Protein AF-A0A839YG87-F1 (afdb_monomer_lite)

Foldseek 3Di:
DPDPPPPDDPVPQPWAADPFFIKTDPDPQKIKTWGQDPND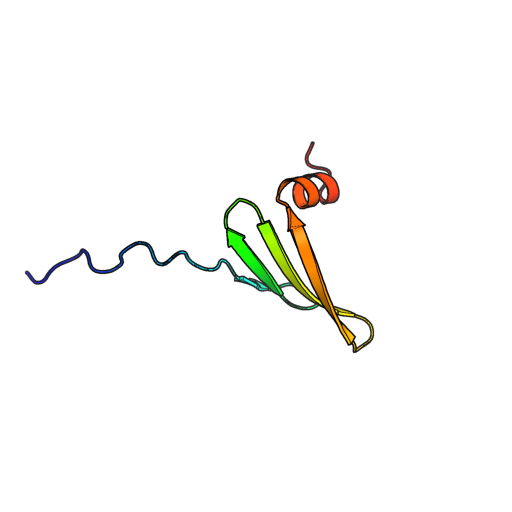TDIDIDGVVRVCVVVVND

Secondary structure (DSSP, 8-state):
---S----------EEEETTEEEEEEETTEEEEEEEETTEEEEEEEEHHHHHHHTT--

pLDDT: mean 76.52, std 15.03, range [39.91, 90.31]

Radius of gyration: 15.97 Å; chains: 1; bounding box: 28×54×24 Å

Sequence (58 aa):
MVDSDALGEVGRALRVALDDGYAEAMGDGMFVLFQEVDGEAQSLVLSEED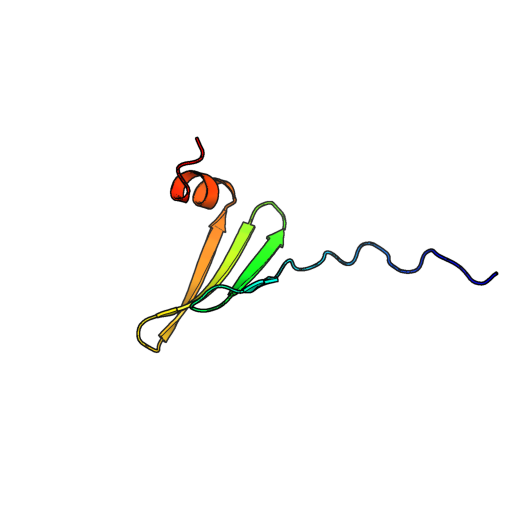LRRMLGMC

Structure (mmCIF, N/CA/C/O backbone):
data_AF-A0A839YG87-F1
#
_entry.id   AF-A0A839YG87-F1
#
loop_
_atom_site.group_PDB
_atom_site.id
_atom_site.type_symbol
_atom_site.label_atom_id
_atom_site.label_alt_id
_atom_site.label_comp_id
_atom_site.label_asym_id
_atom_site.label_entity_id
_atom_site.label_seq_id
_atom_site.pdbx_PDB_ins_code
_atom_site.Cartn_x
_atom_site.Cartn_y
_atom_site.Cartn_z
_atom_site.occupancy
_atom_site.B_iso_or_equiv
_atom_site.auth_seq_id
_atom_site.auth_comp_id
_atom_site.auth_asym_id
_atom_site.auth_atom_id
_atom_site.pdbx_PDB_model_num
ATOM 1 N N . MET A 1 1 ? -4.131 -43.406 0.503 1.00 51.25 1 MET A N 1
ATOM 2 C CA . MET A 1 1 ? -4.267 -42.566 1.706 1.00 51.25 1 MET A CA 1
ATOM 3 C C . MET A 1 1 ? -2.886 -42.043 2.031 1.00 51.25 1 MET A C 1
ATOM 5 O O . MET A 1 1 ? -2.085 -42.792 2.565 1.00 51.25 1 MET A O 1
ATOM 9 N N . VAL A 1 2 ? -2.589 -40.832 1.572 1.00 57.50 2 VAL A N 1
ATOM 10 C CA . VAL A 1 2 ? -1.444 -40.030 2.017 1.00 57.50 2 VAL A CA 1
ATOM 11 C C . VAL A 1 2 ? -1.995 -38.615 2.176 1.00 57.50 2 VAL A C 1
ATOM 13 O O . VAL A 1 2 ? -2.851 -38.194 1.398 1.00 57.50 2 VAL A O 1
ATOM 16 N N . ASP A 1 3 ? -1.595 -37.998 3.270 1.00 46.62 3 ASP A N 1
ATOM 17 C CA . ASP A 1 3 ? -2.327 -37.054 4.102 1.00 46.62 3 ASP A CA 1
ATOM 18 C C . ASP A 1 3 ? -2.779 -35.760 3.406 1.00 46.62 3 ASP A C 1
ATOM 20 O O . ASP A 1 3 ? -2.053 -35.143 2.630 1.00 46.62 3 ASP A O 1
ATOM 24 N N . SER A 1 4 ? -4.017 -35.353 3.703 1.00 58.84 4 SER A N 1
ATOM 25 C CA . SER A 1 4 ? -4.702 -34.178 3.147 1.00 58.84 4 SER A CA 1
ATOM 26 C C . SER A 1 4 ? -4.551 -32.904 3.995 1.00 58.84 4 SER A C 1
ATOM 28 O O . SER A 1 4 ? -5.427 -32.052 3.930 1.00 58.84 4 SER A O 1
ATOM 30 N N . ASP A 1 5 ? -3.471 -32.738 4.766 1.00 55.88 5 ASP A N 1
ATOM 31 C CA . ASP A 1 5 ? -3.361 -31.637 5.748 1.00 55.88 5 ASP A CA 1
ATOM 32 C C . ASP A 1 5 ? -1.985 -30.936 5.760 1.00 55.88 5 ASP A C 1
ATOM 34 O O . ASP A 1 5 ? -1.404 -30.657 6.801 1.00 55.88 5 ASP A O 1
ATOM 38 N N . ALA A 1 6 ? -1.416 -30.661 4.582 1.00 52.34 6 ALA A N 1
ATOM 39 C CA . ALA A 1 6 ? -0.122 -29.972 4.456 1.00 52.34 6 ALA A CA 1
ATOM 40 C C . ALA A 1 6 ? -0.211 -28.620 3.729 1.00 52.34 6 ALA A C 1
ATOM 42 O O . ALA A 1 6 ? 0.702 -28.231 3.005 1.00 52.34 6 ALA A O 1
ATOM 43 N N . LEU A 1 7 ? -1.303 -27.883 3.931 1.00 54.28 7 LEU A N 1
ATOM 44 C CA . LEU A 1 7 ? -1.329 -26.439 3.696 1.00 54.28 7 LEU A CA 1
ATOM 45 C C . LEU A 1 7 ? -1.708 -25.759 5.008 1.00 54.28 7 LEU A C 1
ATOM 47 O O . LEU A 1 7 ? -2.761 -25.137 5.124 1.00 54.28 7 LEU A O 1
ATOM 51 N N . GLY A 1 8 ? -0.829 -25.925 6.003 1.00 39.91 8 GLY A N 1
ATOM 52 C CA . GLY A 1 8 ? -0.800 -25.054 7.171 1.00 39.91 8 GLY A CA 1
ATOM 53 C C . GLY A 1 8 ? -0.845 -23.606 6.704 1.00 39.91 8 GLY A C 1
ATOM 54 O O . GLY A 1 8 ? -0.229 -23.276 5.693 1.00 39.91 8 GLY A O 1
ATOM 55 N N . GLU A 1 9 ? -1.644 -22.804 7.399 1.00 50.81 9 GLU A N 1
ATOM 56 C CA . GLU A 1 9 ? -1.961 -21.400 7.151 1.00 50.81 9 GLU A CA 1
ATOM 57 C C . GLU A 1 9 ? -0.759 -20.594 6.638 1.00 50.81 9 GLU A C 1
ATOM 59 O O . GLU A 1 9 ? -0.052 -19.913 7.378 1.00 50.81 9 GLU A O 1
ATOM 64 N N . VAL A 1 10 ? -0.520 -20.649 5.329 1.00 47.47 10 VAL A N 1
ATOM 65 C CA . VAL A 1 10 ? 0.341 -19.690 4.661 1.00 47.47 10 VAL A CA 1
ATOM 66 C C . VAL A 1 10 ? -0.508 -18.440 4.649 1.00 47.47 10 VAL A C 1
ATOM 68 O O . VAL A 1 10 ? -1.452 -18.362 3.860 1.00 47.47 10 VAL A O 1
ATOM 71 N N . GLY A 1 11 ? -0.232 -17.515 5.571 1.00 45.59 11 GLY A N 1
ATOM 72 C CA . GLY A 1 11 ? -0.750 -16.157 5.521 1.00 45.59 11 GLY A CA 1
ATOM 73 C C . GLY A 1 11 ? -0.563 -15.657 4.097 1.00 45.59 11 GLY A C 1
ATOM 74 O O . GLY A 1 11 ? 0.546 -15.326 3.682 1.00 45.59 11 GLY A O 1
ATOM 75 N N . ARG A 1 12 ? -1.627 -15.743 3.294 1.00 53.28 12 ARG A N 1
ATOM 76 C CA . ARG A 1 12 ? -1.611 -15.301 1.909 1.00 53.28 12 ARG A CA 1
ATOM 77 C C . ARG A 1 12 ? -1.411 -13.805 2.016 1.00 53.28 12 ARG A C 1
ATOM 79 O O . ARG A 1 12 ? -2.361 -13.107 2.353 1.00 53.28 12 ARG A O 1
ATOM 86 N N . ALA A 1 13 ? -0.191 -13.336 1.770 1.00 56.72 13 ALA A N 1
ATOM 87 C CA . ALA A 1 13 ? 0.057 -11.939 1.474 1.00 56.72 13 ALA A CA 1
ATOM 88 C C . ALA A 1 13 ? -0.893 -11.581 0.323 1.00 56.72 1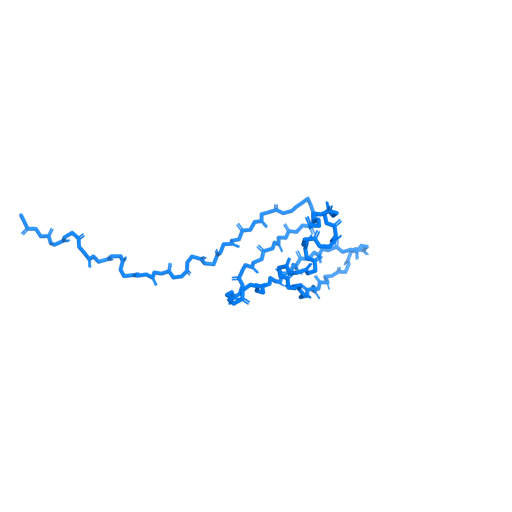3 ALA A C 1
ATOM 90 O O . ALA A 1 13 ? -0.698 -11.991 -0.825 1.00 56.72 13 ALA A O 1
ATOM 91 N N . LEU A 1 14 ? -2.026 -10.966 0.667 1.00 69.12 14 LEU A N 1
ATOM 92 C CA . LEU A 1 14 ? -3.076 -10.607 -0.273 1.00 69.12 14 LEU A CA 1
ATOM 93 C C . LEU A 1 14 ? -2.529 -9.425 -1.058 1.00 69.12 14 LEU A C 1
ATOM 95 O O . LEU A 1 14 ? -2.577 -8.286 -0.597 1.00 69.12 14 LEU A O 1
ATOM 99 N N . ARG A 1 15 ? -1.936 -9.732 -2.212 1.00 78.94 15 ARG A N 1
ATOM 100 C CA . ARG A 1 15 ? -1.447 -8.730 -3.147 1.00 78.94 15 ARG A CA 1
ATOM 101 C C . ARG A 1 15 ? -2.555 -8.372 -4.125 1.00 78.94 15 ARG A C 1
ATOM 103 O O . ARG A 1 15 ? -3.065 -9.243 -4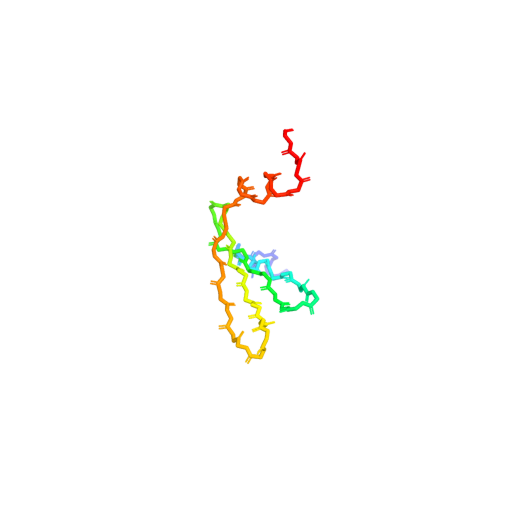.830 1.00 78.94 15 ARG A O 1
ATOM 110 N N . VAL A 1 16 ? -2.909 -7.096 -4.170 1.00 83.38 16 VAL A N 1
ATOM 111 C CA . VAL A 1 16 ? -3.928 -6.549 -5.070 1.00 83.38 16 VAL A CA 1
ATOM 112 C C . VAL A 1 16 ? -3.234 -5.636 -6.071 1.00 83.38 16 VAL A C 1
ATOM 114 O O . VAL A 1 16 ? -2.485 -4.748 -5.675 1.00 83.38 16 VAL A O 1
ATOM 117 N N . ALA A 1 17 ? -3.442 -5.869 -7.366 1.00 82.56 17 ALA A N 1
ATOM 118 C CA . ALA A 1 17 ? -2.931 -4.980 -8.405 1.00 82.56 17 ALA A CA 1
ATOM 119 C C . ALA A 1 17 ? -3.754 -3.683 -8.437 1.00 82.56 17 ALA A C 1
ATOM 121 O O . ALA A 1 17 ? -4.981 -3.735 -8.359 1.00 82.56 17 ALA A O 1
ATOM 122 N N . LEU A 1 18 ? -3.068 -2.549 -8.547 1.00 82.00 18 LEU A N 1
ATOM 123 C CA . LEU A 1 18 ? -3.642 -1.221 -8.756 1.00 82.00 18 LEU A CA 1
ATOM 124 C C . LEU A 1 18 ? -3.229 -0.730 -10.148 1.00 82.00 18 LEU A C 1
ATOM 126 O O . LEU A 1 18 ? -2.260 -1.244 -10.708 1.00 82.00 18 LEU A O 1
ATOM 130 N N . ASP A 1 19 ? -3.927 0.266 -10.692 1.00 81.88 19 ASP A N 1
ATOM 131 C CA . ASP A 1 19 ? -3.568 0.856 -11.989 1.00 81.88 19 ASP A CA 1
ATOM 132 C C . ASP A 1 19 ? -2.115 1.369 -12.006 1.00 81.88 19 ASP A C 1
ATOM 134 O O . ASP A 1 19 ? -1.387 1.110 -12.963 1.00 81.88 19 ASP A O 1
ATOM 138 N N . ASP A 1 20 ? -1.663 1.972 -10.900 1.00 82.88 20 ASP A N 1
ATOM 139 C CA . ASP A 1 20 ? -0.325 2.565 -10.760 1.00 82.88 20 ASP A CA 1
ATOM 140 C C . ASP A 1 20 ? 0.612 1.770 -9.828 1.00 82.88 20 ASP A C 1
ATOM 142 O O . ASP A 1 20 ? 1.580 2.311 -9.290 1.00 82.88 20 ASP A O 1
ATOM 146 N N . GLY A 1 21 ? 0.345 0.476 -9.600 1.00 85.94 21 GLY A N 1
ATOM 147 C CA . GLY A 1 21 ? 1.218 -0.365 -8.777 1.00 85.94 21 GLY A CA 1
ATOM 148 C C . GLY A 1 21 ? 0.528 -1.554 -8.118 1.00 85.94 21 GLY A C 1
ATOM 149 O O . GLY A 1 21 ? -0.194 -2.320 -8.755 1.00 85.94 21 GLY A O 1
ATOM 150 N N . TYR A 1 22 ? 0.789 -1.777 -6.832 1.00 86.12 22 TYR A N 1
ATOM 151 C CA . TYR A 1 22 ? 0.146 -2.856 -6.084 1.00 86.12 22 TYR A CA 1
ATOM 152 C C . TYR A 1 22 ? 0.060 -2.569 -4.586 1.00 86.12 22 TYR A C 1
ATOM 154 O O . TYR A 1 22 ? 0.925 -1.917 -4.005 1.00 86.12 22 TYR A O 1
ATOM 162 N N . ALA A 1 23 ? -0.965 -3.128 -3.953 1.00 87.31 23 ALA A N 1
ATOM 163 C CA . ALA A 1 23 ? -1.121 -3.163 -2.509 1.00 87.31 23 ALA A CA 1
ATOM 164 C C . ALA A 1 23 ? -0.770 -4.550 -1.962 1.00 87.31 23 ALA A C 1
ATOM 166 O O . ALA A 1 23 ? -1.037 -5.562 -2.611 1.00 87.31 23 ALA A O 1
ATOM 167 N N . GLU A 1 24 ? -0.206 -4.602 -0.761 1.00 89.12 24 GLU A N 1
ATOM 168 C CA . GLU A 1 24 ? 0.094 -5.827 -0.026 1.00 89.12 24 GLU A CA 1
ATOM 169 C C . GLU A 1 24 ? -0.455 -5.727 1.400 1.00 89.12 24 GLU A C 1
ATOM 171 O O . GLU A 1 24 ? -0.207 -4.752 2.116 1.00 89.12 24 GLU A O 1
ATOM 176 N N . ALA A 1 25 ? -1.227 -6.737 1.806 1.00 86.19 25 ALA A N 1
ATOM 177 C CA . ALA A 1 25 ? -1.696 -6.861 3.180 1.00 86.19 25 ALA A CA 1
ATOM 178 C C . ALA A 1 25 ? -0.554 -7.331 4.091 1.00 86.19 25 ALA A C 1
ATOM 180 O O . ALA A 1 25 ? 0.004 -8.409 3.883 1.00 86.19 25 ALA A O 1
ATOM 181 N N . MET A 1 26 ? -0.256 -6.540 5.122 1.00 85.25 26 MET A N 1
ATOM 182 C CA . MET A 1 26 ? 0.805 -6.815 6.100 1.00 85.25 26 MET A CA 1
ATOM 183 C C . MET A 1 26 ? 0.304 -7.591 7.329 1.00 85.25 26 MET A C 1
ATOM 185 O O . MET A 1 26 ? 1.109 -8.033 8.144 1.00 85.25 26 MET A O 1
ATOM 189 N N . GLY A 1 27 ? -1.013 -7.782 7.451 1.00 82.94 27 GLY A N 1
ATOM 190 C CA . GLY A 1 27 ? -1.654 -8.302 8.661 1.00 82.94 27 GLY A CA 1
ATOM 191 C C . GLY A 1 27 ? -2.157 -7.177 9.568 1.00 82.94 27 GLY A C 1
ATOM 192 O O . GLY A 1 27 ? -1.917 -6.003 9.297 1.00 82.94 27 GLY A O 1
ATOM 193 N N . ASP A 1 28 ? -2.925 -7.532 10.601 1.00 85.56 28 ASP A N 1
ATOM 194 C CA . ASP A 1 28 ? -3.446 -6.597 11.618 1.00 85.56 28 ASP A CA 1
ATOM 195 C C . ASP A 1 28 ? -4.199 -5.370 11.057 1.00 85.56 28 ASP A C 1
ATOM 197 O O . ASP A 1 28 ? -4.177 -4.284 11.630 1.00 85.56 28 ASP A O 1
ATOM 201 N N . GLY A 1 29 ? -4.870 -5.534 9.910 1.00 85.12 29 GLY A N 1
ATOM 202 C CA . GLY A 1 29 ? -5.597 -4.448 9.245 1.00 85.12 29 GLY A CA 1
ATOM 203 C C . GLY A 1 29 ? -4.690 -3.381 8.624 1.00 85.12 29 GLY A C 1
ATOM 204 O O . GLY A 1 29 ? -5.165 -2.291 8.324 1.00 85.12 29 GLY A O 1
ATOM 205 N N . MET A 1 30 ? -3.401 -3.670 8.433 1.00 87.94 30 MET A N 1
ATOM 206 C CA . MET A 1 30 ? -2.433 -2.769 7.813 1.00 87.94 30 MET A CA 1
ATOM 207 C C . MET A 1 30 ? -2.122 -3.188 6.377 1.00 87.94 30 MET A C 1
ATOM 209 O O . MET A 1 30 ? -1.979 -4.373 6.053 1.00 87.94 30 MET A O 1
ATOM 213 N N . PHE A 1 31 ? -1.960 -2.187 5.520 1.00 87.56 31 PHE A N 1
ATOM 214 C CA . PHE A 1 31 ? -1.692 -2.345 4.099 1.00 87.56 31 PHE A CA 1
ATOM 215 C C . PHE A 1 31 ? -0.531 -1.446 3.697 1.00 87.56 31 PHE A C 1
ATOM 217 O O . PHE A 1 31 ? -0.440 -0.302 4.140 1.00 87.56 31 PHE A O 1
ATOM 224 N N . VAL A 1 32 ? 0.340 -1.948 2.828 1.00 90.19 32 VAL A N 1
ATOM 225 C CA . VAL A 1 32 ? 1.334 -1.123 2.139 1.00 90.19 32 VAL A CA 1
ATOM 226 C C . VAL A 1 32 ? 0.975 -1.034 0.663 1.00 90.19 32 VAL A C 1
ATOM 228 O O . VAL A 1 32 ? 0.595 -2.024 0.045 1.00 90.19 32 VAL A O 1
ATOM 231 N N . LEU A 1 33 ? 1.074 0.160 0.100 1.00 89.56 33 LEU A N 1
ATOM 232 C CA . LEU A 1 33 ? 0.862 0.436 -1.308 1.00 89.56 33 LEU A CA 1
ATOM 233 C C . LEU A 1 33 ? 2.202 0.827 -1.904 1.00 89.56 33 LEU A C 1
ATOM 235 O O . LEU A 1 33 ? 2.824 1.775 -1.433 1.00 89.56 33 LEU A O 1
ATOM 239 N N . PHE A 1 34 ? 2.620 0.113 -2.938 1.00 90.31 34 PHE A N 1
ATOM 240 C CA . PHE A 1 34 ? 3.781 0.447 -3.748 1.00 90.31 34 PHE A CA 1
ATOM 241 C C . PHE A 1 34 ? 3.279 0.988 -5.077 1.00 90.31 34 PHE A C 1
ATOM 243 O O . PHE A 1 34 ? 2.594 0.268 -5.806 1.00 90.31 34 PHE A O 1
ATOM 250 N N . GLN A 1 35 ? 3.592 2.246 -5.368 1.00 89.06 35 GLN A N 1
ATOM 251 C CA . GLN A 1 35 ? 3.151 2.932 -6.578 1.00 89.06 35 GLN A CA 1
ATOM 252 C C . GLN A 1 35 ? 4.304 3.709 -7.205 1.00 89.06 35 GLN A C 1
ATOM 254 O O . GLN A 1 35 ? 5.265 4.064 -6.523 1.00 89.06 35 GLN A O 1
ATOM 259 N N . GLU A 1 36 ? 4.203 3.985 -8.499 1.00 87.44 36 GLU A N 1
ATOM 260 C CA . GLU A 1 36 ? 5.084 4.927 -9.186 1.00 87.44 36 GLU A CA 1
ATOM 261 C C . GLU A 1 36 ? 4.291 6.200 -9.488 1.00 87.44 36 GLU A C 1
ATOM 263 O O . GLU A 1 36 ? 3.283 6.155 -10.186 1.00 87.44 36 GLU A O 1
ATOM 268 N N . VAL A 1 37 ? 4.723 7.335 -8.937 1.00 83.38 37 VAL A N 1
ATOM 269 C CA . VAL A 1 37 ? 4.073 8.636 -9.140 1.00 83.38 37 VAL A CA 1
ATOM 270 C C . VAL A 1 37 ? 5.101 9.572 -9.752 1.00 83.38 37 VAL A C 1
ATOM 272 O O . VAL A 1 37 ? 6.182 9.749 -9.197 1.00 83.38 37 VAL A O 1
ATOM 275 N N . ASP A 1 38 ? 4.786 10.133 -10.920 1.00 87.00 38 ASP A N 1
ATOM 276 C CA . ASP A 1 38 ? 5.680 11.024 -11.676 1.00 87.00 38 ASP A CA 1
ATOM 277 C C . ASP A 1 38 ? 7.070 10.416 -11.983 1.00 87.00 38 ASP A C 1
ATOM 279 O O . ASP A 1 38 ? 8.070 11.126 -12.097 1.00 87.00 38 ASP A O 1
ATOM 283 N N . GLY A 1 39 ? 7.137 9.088 -12.144 1.00 85.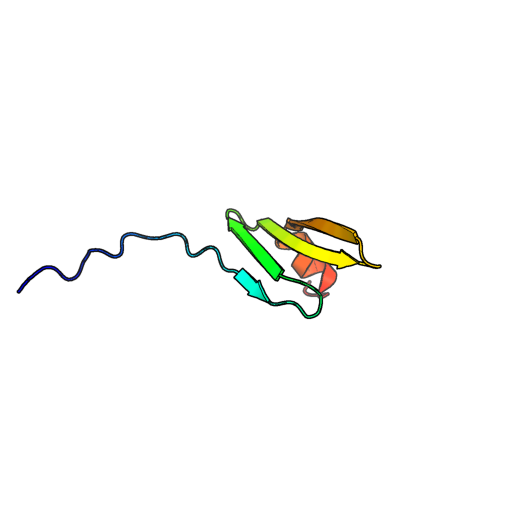75 39 GLY A N 1
ATOM 284 C CA . GLY A 1 39 ? 8.376 8.347 -12.411 1.00 85.75 39 GLY A CA 1
ATOM 285 C C . GLY A 1 39 ? 9.216 8.044 -11.166 1.00 85.75 39 GLY A C 1
ATOM 286 O O . GLY A 1 39 ? 10.321 7.515 -11.296 1.00 85.75 39 GLY A O 1
ATOM 287 N N . GLU A 1 40 ? 8.714 8.357 -9.968 1.00 87.44 40 GLU A N 1
ATOM 288 C CA . GLU A 1 40 ? 9.366 8.024 -8.703 1.00 87.44 40 GLU A CA 1
ATOM 289 C C . GLU A 1 40 ? 8.598 6.942 -7.940 1.00 87.44 40 GLU A C 1
ATOM 291 O O . GLU A 1 40 ? 7.379 7.006 -7.766 1.00 87.44 40 GLU A O 1
ATOM 296 N N . ALA A 1 41 ? 9.331 5.943 -7.441 1.00 88.38 41 ALA A N 1
ATOM 297 C CA . ALA A 1 41 ? 8.764 4.893 -6.607 1.00 88.38 41 ALA A CA 1
ATOM 298 C C . ALA A 1 41 ? 8.400 5.450 -5.224 1.00 88.38 41 ALA A C 1
ATOM 300 O O . ALA A 1 41 ? 9.258 5.936 -4.484 1.00 88.38 41 ALA A O 1
ATOM 301 N N . GLN A 1 42 ? 7.129 5.330 -4.857 1.00 87.44 42 GLN A N 1
ATOM 302 C CA . GLN A 1 42 ? 6.592 5.749 -3.571 1.00 87.44 42 GLN A CA 1
ATOM 303 C C . GLN A 1 42 ? 5.933 4.569 -2.857 1.00 87.44 42 GLN A C 1
ATOM 305 O O . GLN A 1 42 ? 5.302 3.705 -3.470 1.00 87.44 42 GLN A O 1
ATOM 310 N N . SER A 1 43 ? 6.064 4.547 -1.530 1.00 89.31 43 SER A N 1
ATOM 311 C CA . SER A 1 43 ? 5.389 3.572 -0.676 1.00 89.31 43 SER A CA 1
ATOM 312 C C . SER A 1 43 ? 4.560 4.275 0.391 1.00 89.31 43 SER A C 1
ATOM 314 O O . SER A 1 43 ? 5.105 5.082 1.148 1.00 89.31 43 SER A O 1
ATOM 316 N N . LEU A 1 44 ? 3.274 3.944 0.487 1.00 88.06 44 LEU A N 1
ATOM 317 C CA . LEU A 1 44 ? 2.384 4.428 1.543 1.00 88.06 44 LEU A CA 1
ATOM 318 C C . LEU A 1 44 ? 1.916 3.271 2.417 1.00 88.06 44 LEU A C 1
ATOM 320 O O . LEU A 1 44 ? 1.620 2.193 1.916 1.00 88.06 44 LEU A O 1
ATOM 324 N N . VAL A 1 45 ? 1.811 3.515 3.720 1.00 89.94 45 VAL A N 1
ATOM 325 C CA . VAL A 1 45 ? 1.232 2.567 4.675 1.00 89.94 45 VAL A CA 1
ATOM 326 C C . VAL A 1 45 ? -0.110 3.118 5.132 1.00 89.94 45 VAL A C 1
ATOM 328 O O . VAL A 1 45 ? -0.182 4.262 5.576 1.00 89.94 45 VAL A O 1
ATOM 331 N N . LEU A 1 46 ? -1.160 2.312 5.009 1.00 87.88 46 LEU A N 1
ATOM 332 C CA . LEU A 1 46 ? -2.531 2.663 5.364 1.00 87.88 46 LEU A CA 1
ATOM 333 C C . LEU A 1 46 ? -3.100 1.621 6.322 1.00 87.88 46 LEU A C 1
ATOM 335 O O . LEU A 1 46 ? -2.845 0.423 6.172 1.00 87.88 46 LEU A O 1
ATOM 339 N N . SER A 1 47 ? -3.901 2.070 7.283 1.00 89.94 47 SER A N 1
ATOM 340 C CA . SER A 1 47 ? -4.753 1.174 8.060 1.00 89.94 47 SER A CA 1
ATOM 341 C C . SER A 1 47 ? -6.075 0.905 7.333 1.00 89.94 47 SER A C 1
ATOM 343 O O . SER A 1 47 ? -6.496 1.654 6.447 1.00 89.94 47 SER A O 1
ATOM 345 N N . GLU A 1 48 ? -6.778 -0.152 7.733 1.00 85.31 48 GLU A N 1
ATOM 346 C CA . GLU A 1 48 ? -8.140 -0.436 7.276 1.00 85.31 48 GLU A CA 1
ATOM 347 C C . GLU A 1 48 ? -9.081 0.746 7.554 1.00 85.31 48 GLU A C 1
ATOM 349 O O . GLU A 1 48 ? -9.966 1.045 6.751 1.00 85.31 48 GLU A O 1
ATOM 354 N N . GLU A 1 49 ? -8.875 1.454 8.668 1.00 87.31 49 GLU A N 1
ATOM 355 C CA . GLU A 1 49 ? -9.667 2.632 9.012 1.00 87.31 49 GLU A CA 1
ATOM 356 C C . GLU A 1 49 ? -9.427 3.781 8.026 1.00 87.31 49 GLU A C 1
ATOM 358 O O . GLU A 1 49 ? -10.387 4.411 7.579 1.00 87.31 49 GLU A O 1
ATOM 363 N N . ASP A 1 50 ? -8.175 4.015 7.623 1.00 85.50 50 ASP A N 1
ATOM 364 C CA . ASP A 1 50 ? -7.844 5.014 6.602 1.00 85.50 50 ASP A CA 1
ATOM 365 C C . ASP A 1 50 ? -8.518 4.677 5.267 1.00 85.50 50 ASP A C 1
ATOM 367 O O . ASP A 1 50 ? -9.134 5.547 4.650 1.00 85.50 50 ASP A O 1
ATOM 371 N N . LEU A 1 51 ? -8.486 3.404 4.855 1.00 79.62 51 LEU A N 1
ATOM 372 C CA . LEU A 1 51 ? -9.155 2.941 3.634 1.00 79.62 51 LEU A CA 1
ATOM 373 C C . LEU A 1 51 ? -10.671 3.158 3.692 1.00 79.62 51 LEU A C 1
ATOM 375 O O . LEU A 1 51 ? -11.257 3.682 2.743 1.00 79.62 51 LEU A O 1
ATOM 379 N N . ARG A 1 52 ? -11.316 2.809 4.813 1.00 83.69 52 ARG A N 1
ATOM 380 C CA . ARG A 1 52 ? -12.759 3.032 5.014 1.00 83.69 52 ARG A CA 1
ATOM 381 C C . ARG A 1 52 ? -13.112 4.516 4.928 1.00 83.69 52 ARG A C 1
ATOM 383 O O . ARG A 1 52 ? -14.060 4.879 4.230 1.00 83.69 52 ARG A O 1
ATOM 390 N N . ARG A 1 53 ? -12.310 5.378 5.563 1.00 83.56 53 ARG A N 1
ATOM 391 C CA . ARG A 1 53 ? -12.475 6.839 5.509 1.00 83.56 53 ARG A CA 1
ATOM 392 C C . ARG A 1 53 ? -12.294 7.384 4.091 1.00 83.56 53 ARG A C 1
ATOM 394 O O . ARG A 1 53 ? -13.087 8.223 3.672 1.00 83.56 53 ARG A O 1
ATOM 401 N N . MET A 1 54 ? -11.306 6.896 3.338 1.00 75.50 54 MET A N 1
ATOM 402 C CA . MET A 1 54 ? -11.069 7.311 1.948 1.00 75.50 54 MET A CA 1
ATOM 403 C C . MET A 1 54 ? -12.204 6.897 1.006 1.00 75.50 54 MET A C 1
ATOM 405 O O . MET A 1 54 ? -12.574 7.664 0.121 1.00 75.50 54 MET A O 1
ATOM 409 N N . LEU A 1 55 ? -12.786 5.713 1.209 1.00 77.00 55 LEU A N 1
ATOM 410 C CA . LEU A 1 55 ? -13.913 5.215 0.414 1.00 77.00 55 LEU A CA 1
ATOM 411 C C . LEU A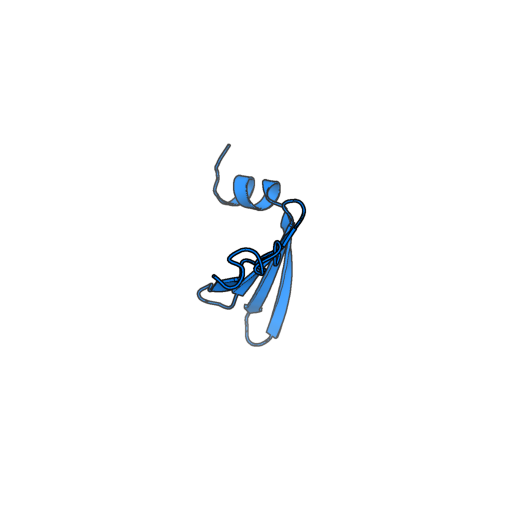 1 55 ? -15.263 5.836 0.813 1.00 77.00 55 LEU A C 1
ATOM 413 O O . LEU A 1 55 ? -16.286 5.509 0.214 1.00 77.00 55 LEU A O 1
ATOM 417 N N . GLY A 1 56 ? -15.293 6.711 1.827 1.00 71.75 56 GLY A N 1
ATOM 418 C CA . GLY A 1 56 ? -16.533 7.280 2.360 1.00 71.75 56 GLY A CA 1
ATOM 419 C C . GLY A 1 56 ? -17.448 6.232 3.001 1.00 71.75 56 GLY A C 1
ATOM 420 O O . GLY A 1 56 ? -18.653 6.454 3.127 1.00 71.75 56 GLY A O 1
ATOM 421 N N . MET A 1 57 ? -16.890 5.080 3.378 1.00 64.62 57 MET A N 1
ATOM 422 C CA . MET A 1 57 ? -17.601 4.008 4.061 1.00 64.62 57 MET A CA 1
ATOM 423 C C . MET A 1 57 ? -17.569 4.306 5.561 1.00 64.62 57 MET A C 1
ATOM 425 O O . MET A 1 57 ? -16.645 3.897 6.265 1.00 64.62 57 MET A O 1
ATOM 429 N N . CYS A 1 58 ? -18.553 5.088 6.009 1.00 52.75 58 CYS A N 1
ATOM 430 C CA . CYS A 1 58 ? -18.804 5.391 7.419 1.00 52.75 58 CYS A CA 1
ATOM 431 C C . CYS A 1 58 ? -19.459 4.210 8.144 1.00 52.75 58 CYS A C 1
ATOM 433 O O . CYS A 1 58 ? -20.401 3.616 7.568 1.00 52.75 58 CYS A O 1
#